Protein AF-A0A0A8WKG3-F1 (afdb_monomer_lite)

Sequence (111 aa):
MLLAVLIFVATIALVIWQPKRLGIGWSAMGGAVVALLAGVVTLSDVPVVWGIVWNATAAFVAIIVISLLLDEAGFFEWAALHVARWGGGAWSPAVRPDRAARRRCIRAVRQ

Radius of gyration: 25.2 Å; chains: 1; bounding box: 60×38×48 Å

Secondary structure (DSSP, 8-state):
-HHHHHHHHHHHHHHHS-TT---HHHHHHHHHHHHHHTTSS-TTHHHHHHHHHHHHHHHHHHHHHHHHHHHHTTHHHHHHHHHHHHTT----------HHHHHHHHHHTT-

Structure (mmCIF, N/CA/C/O backbone):
data_AF-A0A0A8WKG3-F1
#
_entry.id   AF-A0A0A8WKG3-F1
#
loop_
_atom_site.group_PDB
_atom_site.id
_atom_site.type_symbol
_atom_site.label_atom_id
_atom_site.label_alt_id
_atom_site.label_comp_id
_atom_site.label_asym_id
_atom_site.label_entity_id
_atom_site.label_seq_id
_atom_site.pdbx_PDB_ins_code
_atom_site.Cartn_x
_atom_site.Cartn_y
_atom_site.Cartn_z
_atom_site.occupancy
_atom_site.B_iso_or_equiv
_atom_site.auth_seq_id
_atom_site.auth_comp_id
_atom_site.auth_asym_id
_atom_site.auth_atom_id
_atom_site.pdbx_PDB_model_num
ATOM 1 N N . MET A 1 1 ? -11.455 9.029 19.626 1.00 70.25 1 MET A N 1
ATOM 2 C CA . MET A 1 1 ? -10.363 9.585 18.793 1.00 70.25 1 MET A CA 1
ATOM 3 C C . MET A 1 1 ? -8.984 9.183 19.298 1.00 70.25 1 MET A C 1
ATOM 5 O O . MET A 1 1 ? -8.304 8.487 18.560 1.00 70.25 1 MET A O 1
ATOM 9 N N . LEU A 1 2 ? -8.592 9.495 20.545 1.00 79.38 2 LEU A N 1
ATOM 10 C CA . LEU A 1 2 ? -7.284 9.062 21.075 1.00 79.38 2 LEU A CA 1
ATOM 11 C C . LEU A 1 2 ? -7.055 7.543 20.995 1.00 79.38 2 LEU A C 1
ATOM 13 O O . LEU A 1 2 ? -5.988 7.126 20.568 1.00 79.38 2 LEU A O 1
ATOM 17 N N . LEU A 1 3 ? -8.059 6.725 21.337 1.00 75.94 3 LEU A N 1
ATOM 18 C CA . LEU A 1 3 ? -7.947 5.259 21.300 1.00 75.94 3 LEU A CA 1
ATOM 19 C C . LEU A 1 3 ? -7.649 4.717 19.887 1.00 75.94 3 LEU A C 1
ATOM 21 O O . LEU A 1 3 ? -6.809 3.839 19.722 1.00 75.94 3 LEU A O 1
ATOM 25 N N . ALA A 1 4 ? -8.303 5.283 18.867 1.00 74.31 4 ALA A N 1
ATOM 26 C CA . ALA A 1 4 ? -8.120 4.895 17.470 1.00 74.31 4 ALA A CA 1
ATOM 27 C C . ALA A 1 4 ? -6.718 5.256 16.963 1.00 74.31 4 ALA A C 1
ATOM 29 O O . ALA A 1 4 ? -6.062 4.434 16.330 1.00 74.31 4 ALA A O 1
ATOM 30 N N . VAL A 1 5 ? -6.227 6.452 17.309 1.00 82.31 5 VAL A N 1
ATOM 31 C CA . VAL A 1 5 ? -4.857 6.879 16.984 1.00 82.31 5 VAL A CA 1
ATOM 32 C C . VAL A 1 5 ? -3.829 5.988 17.685 1.00 82.31 5 VAL A C 1
ATOM 34 O O . VAL A 1 5 ? -2.856 5.579 17.060 1.00 82.31 5 VAL A O 1
ATOM 37 N N . LEU A 1 6 ? -4.059 5.628 18.952 1.00 81.31 6 LEU A N 1
ATOM 38 C CA . LEU A 1 6 ? -3.170 4.745 19.715 1.00 81.31 6 LEU A CA 1
ATOM 39 C C . LEU A 1 6 ? -3.051 3.360 19.071 1.00 81.31 6 LEU A C 1
ATOM 41 O O . LEU A 1 6 ? -1.944 2.858 18.889 1.00 81.31 6 LEU A O 1
ATOM 45 N N . ILE A 1 7 ? -4.181 2.770 18.676 1.00 77.12 7 ILE A N 1
ATOM 46 C CA . ILE A 1 7 ? -4.211 1.467 18.004 1.00 77.12 7 ILE A CA 1
ATOM 47 C C . ILE A 1 7 ? -3.575 1.560 16.617 1.00 77.12 7 ILE A C 1
ATOM 49 O O . ILE A 1 7 ? -2.782 0.695 16.252 1.00 77.12 7 ILE A O 1
ATOM 53 N N . PHE A 1 8 ? -3.837 2.627 15.866 1.00 80.44 8 PHE A N 1
ATOM 54 C CA . PHE A 1 8 ? -3.226 2.848 14.557 1.00 80.44 8 PHE A CA 1
ATOM 55 C C . PHE A 1 8 ? -1.695 2.946 14.643 1.00 80.44 8 PHE A C 1
ATOM 57 O O . PHE A 1 8 ? -0.985 2.234 13.931 1.00 80.44 8 PHE A O 1
ATOM 64 N N . VAL A 1 9 ? -1.179 3.761 15.568 1.00 85.50 9 VAL A N 1
ATOM 65 C CA . VAL A 1 9 ? 0.266 3.918 15.794 1.00 85.50 9 VAL A CA 1
ATOM 66 C C . VAL A 1 9 ? 0.888 2.613 16.284 1.00 85.50 9 VAL A C 1
ATOM 68 O O . VAL A 1 9 ? 1.936 2.222 15.775 1.00 85.50 9 VAL A O 1
ATOM 71 N N . ALA A 1 10 ? 0.237 1.901 17.207 1.00 79.88 10 ALA A N 1
ATOM 72 C CA . ALA A 1 10 ? 0.698 0.589 17.657 1.00 79.88 10 ALA A CA 1
ATOM 73 C C . ALA A 1 10 ? 0.757 -0.422 16.499 1.00 79.88 10 ALA A C 1
ATOM 75 O O . ALA A 1 10 ? 1.715 -1.185 16.400 1.00 79.88 10 ALA A O 1
ATOM 76 N N . THR A 1 11 ? -0.218 -0.388 15.586 1.00 80.25 11 THR A N 1
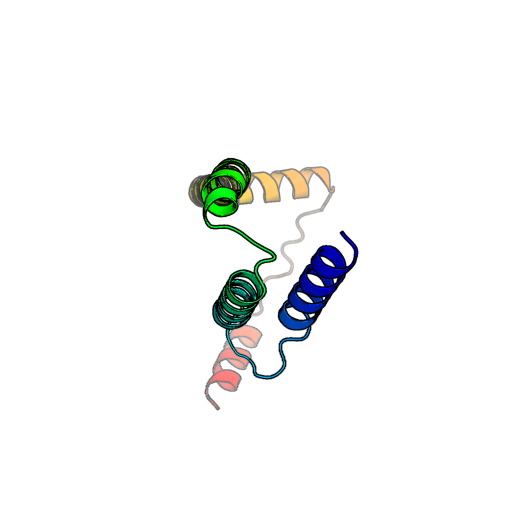ATOM 77 C CA . THR A 1 11 ? -0.254 -1.276 14.415 1.00 80.25 11 THR A CA 1
ATOM 78 C C . THR A 1 11 ? 0.880 -0.952 13.442 1.00 80.25 11 THR A C 1
ATOM 80 O O . THR A 1 11 ? 1.596 -1.859 13.025 1.00 80.25 11 THR A O 1
ATOM 83 N N . ILE A 1 12 ? 1.116 0.329 13.131 1.00 84.81 12 ILE A N 1
ATOM 84 C CA . ILE A 1 12 ? 2.248 0.745 12.284 1.00 84.81 12 ILE A CA 1
ATOM 85 C C . ILE A 1 12 ? 3.585 0.389 12.943 1.00 84.81 12 ILE A C 1
ATOM 87 O O . ILE A 1 12 ? 4.462 -0.163 12.279 1.00 84.81 12 ILE A O 1
ATOM 91 N N . ALA A 1 13 ? 3.736 0.639 14.245 1.00 83.12 13 ALA A N 1
ATOM 92 C CA . ALA A 1 13 ? 4.946 0.288 14.980 1.00 83.12 13 ALA A CA 1
ATOM 93 C C . ALA A 1 13 ? 5.220 -1.221 14.923 1.00 83.12 13 ALA A C 1
ATOM 95 O O . ALA A 1 13 ? 6.356 -1.622 14.686 1.00 83.12 13 ALA A O 1
ATOM 96 N N . LEU A 1 14 ? 4.185 -2.055 15.056 1.00 73.88 14 LEU A N 1
ATOM 97 C CA . LEU A 1 14 ? 4.298 -3.512 14.974 1.00 73.88 14 LEU A CA 1
ATOM 98 C C . LEU A 1 14 ? 4.609 -4.008 13.550 1.00 73.88 14 LEU A C 1
ATOM 100 O O . LEU A 1 14 ? 5.320 -4.998 13.378 1.00 73.88 14 LEU A O 1
ATOM 104 N N . VAL A 1 15 ? 4.094 -3.320 12.526 1.00 78.56 15 VAL A N 1
ATOM 105 C CA . VAL A 1 15 ? 4.379 -3.622 11.114 1.00 78.56 15 VAL A CA 1
ATOM 106 C C . VAL A 1 15 ? 5.817 -3.258 10.739 1.00 78.56 15 VAL A C 1
ATOM 108 O O . VAL A 1 15 ? 6.443 -4.008 9.990 1.00 78.56 15 VAL A O 1
ATOM 111 N N . ILE A 1 16 ? 6.349 -2.149 11.262 1.00 81.00 16 ILE A N 1
ATOM 112 C CA . ILE A 1 16 ? 7.735 -1.715 11.025 1.00 81.00 16 ILE A CA 1
ATOM 113 C C . ILE A 1 16 ? 8.713 -2.564 11.846 1.00 81.00 16 ILE A C 1
ATOM 115 O O . ILE A 1 16 ? 9.713 -3.054 11.322 1.00 81.00 16 ILE A O 1
ATOM 119 N N . TRP A 1 17 ? 8.419 -2.784 13.127 1.00 77.44 17 TRP A N 1
ATOM 120 C CA . TRP A 1 17 ? 9.238 -3.570 14.046 1.00 77.44 17 TRP A CA 1
ATOM 121 C C . TRP A 1 17 ? 8.942 -5.062 13.891 1.00 77.44 17 TRP A C 1
ATOM 123 O O . TRP A 1 17 ? 8.537 -5.714 14.844 1.00 77.44 17 TRP A O 1
ATOM 133 N N . GLN A 1 18 ? 9.124 -5.616 12.692 1.00 68.00 18 GLN A N 1
ATOM 134 C CA . GLN A 1 18 ? 8.892 -7.035 12.400 1.00 68.00 18 GLN A CA 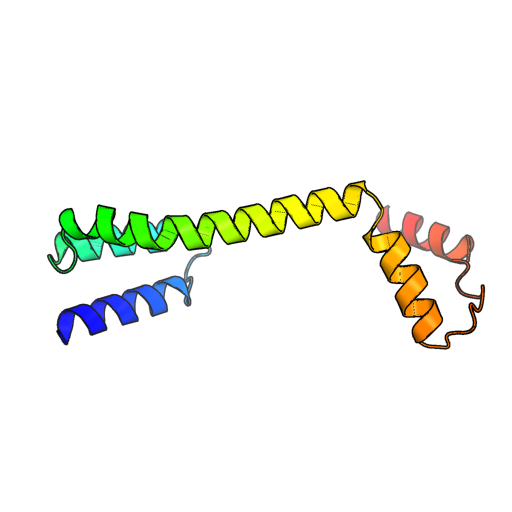1
ATOM 135 C C . GLN A 1 18 ? 9.705 -7.942 13.347 1.00 68.00 18 GLN A C 1
ATOM 137 O O . GLN A 1 18 ? 10.882 -8.196 13.084 1.00 68.00 18 GLN A O 1
ATOM 142 N N . PRO A 1 19 ? 9.126 -8.499 14.431 1.00 68.81 19 PRO A N 1
ATOM 143 C CA . PRO A 1 19 ? 9.933 -9.054 15.513 1.00 68.81 19 PRO A CA 1
ATOM 144 C C . PRO A 1 19 ? 10.333 -10.517 15.270 1.00 68.81 19 PRO A C 1
ATOM 146 O O . PRO A 1 19 ? 11.117 -11.072 16.034 1.00 68.81 19 PRO A O 1
ATOM 149 N N . LYS A 1 20 ? 9.788 -11.179 14.234 1.00 63.75 20 LYS A N 1
ATOM 150 C CA . LYS A 1 20 ? 9.946 -12.634 14.022 1.00 63.75 20 LYS A CA 1
ATOM 151 C C . LYS A 1 20 ? 10.073 -13.096 12.560 1.00 63.75 20 LYS A C 1
ATOM 153 O O . LYS A 1 20 ? 9.739 -14.240 12.272 1.00 63.75 20 LYS A O 1
ATOM 158 N N . ARG A 1 21 ? 10.501 -12.244 11.614 1.00 64.31 21 ARG A N 1
ATOM 159 C CA . ARG A 1 21 ? 10.477 -12.549 10.154 1.00 64.31 21 ARG A CA 1
ATOM 160 C C . ARG A 1 21 ? 9.115 -13.059 9.629 1.00 64.31 21 ARG A C 1
ATOM 162 O O . ARG A 1 21 ? 9.038 -13.594 8.527 1.00 64.31 21 ARG A O 1
ATOM 169 N N . LEU A 1 22 ? 8.032 -12.894 10.393 1.00 64.88 22 LEU A N 1
ATOM 170 C CA . LEU A 1 22 ? 6.682 -13.158 9.913 1.00 64.88 22 LEU A CA 1
ATOM 171 C C . LEU A 1 22 ? 6.412 -12.172 8.780 1.00 64.88 22 LEU A C 1
ATOM 173 O O . LEU A 1 22 ? 6.632 -10.973 8.946 1.00 64.88 22 LEU A O 1
ATOM 177 N N . GLY A 1 23 ? 5.993 -12.689 7.625 1.00 74.38 23 GLY A N 1
ATOM 178 C CA . GLY A 1 23 ? 5.736 -11.864 6.449 1.00 74.38 23 GLY A CA 1
ATOM 179 C C . GLY A 1 23 ? 4.790 -10.706 6.771 1.00 74.38 23 GLY A C 1
ATOM 180 O O . GLY A 1 23 ? 3.904 -10.842 7.615 1.00 74.38 23 GLY A O 1
ATOM 181 N N . ILE A 1 24 ? 4.966 -9.588 6.061 1.00 80.38 24 ILE A N 1
ATOM 182 C CA . ILE A 1 24 ? 4.224 -8.323 6.234 1.00 80.38 24 ILE A CA 1
ATOM 183 C C . ILE A 1 24 ? 2.702 -8.548 6.338 1.00 80.38 24 ILE A C 1
ATOM 185 O O . ILE A 1 24 ? 2.016 -7.863 7.091 1.00 80.38 24 ILE A O 1
ATOM 189 N N . GLY A 1 25 ? 2.171 -9.548 5.623 1.00 82.19 25 GLY A N 1
ATOM 190 C CA . GLY A 1 25 ? 0.750 -9.896 5.655 1.00 82.19 25 GLY A CA 1
ATOM 191 C C . GLY A 1 25 ? 0.253 -10.454 6.994 1.00 82.19 25 GLY A C 1
ATOM 192 O O . GLY A 1 25 ? -0.854 -10.125 7.406 1.00 82.19 25 GLY A O 1
ATOM 193 N N . TRP A 1 26 ? 1.054 -11.247 7.714 1.00 84.06 26 TRP A N 1
ATOM 194 C CA . TRP A 1 26 ? 0.627 -11.865 8.979 1.00 84.06 26 TRP A CA 1
ATOM 195 C C . TRP A 1 26 ? 0.494 -10.844 10.108 1.00 84.06 26 TRP A C 1
ATOM 197 O O . TRP A 1 26 ? -0.456 -10.912 10.889 1.00 84.06 26 TRP A O 1
ATOM 207 N N . SER A 1 27 ? 1.411 -9.876 10.180 1.00 80.50 27 SER A N 1
ATOM 208 C CA . SER A 1 27 ? 1.315 -8.780 11.149 1.00 80.50 27 SER A CA 1
ATOM 209 C C . SER A 1 27 ? 0.149 -7.843 10.823 1.00 80.50 27 SER A C 1
ATOM 211 O O . SER A 1 27 ? -0.584 -7.460 11.734 1.00 80.50 27 SER A O 1
ATOM 213 N N . ALA A 1 28 ? -0.087 -7.544 9.541 1.00 83.38 28 ALA A N 1
ATOM 214 C CA . ALA A 1 28 ? -1.228 -6.737 9.104 1.00 83.38 28 ALA A CA 1
ATOM 215 C C . ALA A 1 28 ? -2.578 -7.415 9.405 1.00 83.38 28 ALA A C 1
ATOM 217 O O . ALA A 1 28 ? -3.475 -6.784 9.965 1.00 83.38 28 ALA A O 1
ATOM 218 N N . MET A 1 29 ? -2.710 -8.711 9.101 1.00 85.19 29 MET A N 1
ATOM 219 C CA . MET A 1 29 ? -3.912 -9.493 9.412 1.00 85.19 29 MET A CA 1
ATOM 220 C C . MET A 1 29 ? -4.168 -9.572 10.920 1.00 85.19 29 MET A C 1
ATOM 222 O O . MET A 1 29 ? -5.301 -9.383 11.356 1.00 85.19 29 MET A O 1
ATOM 226 N N . GLY A 1 30 ? -3.125 -9.799 11.726 1.00 84.06 30 GLY A N 1
ATOM 227 C CA . GLY A 1 30 ? -3.241 -9.791 13.186 1.00 84.06 30 GLY A CA 1
ATOM 228 C C . GLY A 1 30 ? -3.721 -8.441 13.727 1.00 84.06 30 GLY A C 1
ATOM 229 O O . GLY A 1 30 ? -4.638 -8.399 14.544 1.00 84.06 30 GLY A O 1
ATOM 230 N N . GLY A 1 31 ? -3.164 -7.336 13.220 1.00 82.25 31 GLY A N 1
ATOM 231 C CA . GLY A 1 31 ? -3.602 -5.982 13.570 1.00 82.25 31 GLY A CA 1
ATOM 232 C C . GLY A 1 31 ? -5.062 -5.704 13.197 1.00 82.25 31 GLY A C 1
ATOM 233 O O . GLY A 1 31 ? -5.807 -5.164 14.012 1.00 82.25 31 GLY A O 1
ATOM 234 N N . ALA A 1 32 ? -5.500 -6.137 12.011 1.00 82.75 32 ALA A N 1
ATOM 235 C CA . ALA A 1 32 ? -6.886 -5.991 11.563 1.00 82.75 32 ALA A CA 1
ATOM 236 C C . ALA A 1 32 ? -7.874 -6.760 12.458 1.00 82.75 32 ALA A C 1
ATOM 238 O O . ALA A 1 32 ? -8.904 -6.212 12.849 1.00 82.75 32 ALA A O 1
ATOM 239 N N . VAL A 1 33 ? -7.544 -8.000 12.839 1.00 86.50 33 VAL A N 1
ATOM 240 C CA . VAL A 1 33 ? -8.375 -8.804 13.753 1.00 86.50 33 VAL A CA 1
ATOM 241 C C . VAL A 1 33 ? -8.485 -8.134 15.123 1.00 86.50 33 VAL A C 1
ATOM 243 O O . VAL A 1 33 ? -9.586 -8.011 15.657 1.00 86.50 33 VAL A O 1
ATOM 246 N N . VAL A 1 34 ? -7.371 -7.649 15.679 1.00 82.88 34 VAL A N 1
ATOM 247 C CA . VAL A 1 34 ? -7.378 -6.937 16.967 1.00 82.88 34 VAL A CA 1
ATOM 248 C C . VAL A 1 34 ? -8.189 -5.640 16.881 1.00 82.88 34 VAL A C 1
ATOM 250 O O . VAL A 1 34 ? -8.948 -5.345 17.800 1.00 82.88 34 VAL A O 1
ATOM 253 N N . ALA A 1 35 ? -8.092 -4.890 15.780 1.00 80.62 35 ALA A N 1
ATOM 254 C CA . ALA A 1 35 ? -8.849 -3.653 15.579 1.00 80.62 35 ALA A CA 1
ATOM 255 C C . ALA A 1 35 ? -10.367 -3.888 15.456 1.00 80.62 35 ALA A C 1
ATOM 257 O O . ALA A 1 35 ? -11.148 -3.090 15.983 1.00 80.62 35 ALA A O 1
ATOM 258 N N . LEU A 1 36 ? -10.776 -4.988 14.811 1.00 81.56 36 LEU A N 1
ATOM 259 C CA . LEU A 1 36 ? -12.178 -5.417 14.740 1.00 81.56 36 LEU A CA 1
ATOM 260 C C . LEU A 1 36 ? -12.701 -5.846 16.118 1.00 81.56 36 LEU A C 1
ATOM 262 O O . LEU A 1 36 ? -13.777 -5.414 16.524 1.00 81.56 36 LEU A O 1
ATOM 266 N N . LEU A 1 37 ? -11.932 -6.647 16.867 1.00 83.56 37 LEU A N 1
ATOM 267 C CA . LEU A 1 37 ? -12.314 -7.089 18.217 1.00 83.56 37 LEU A CA 1
ATOM 268 C C . LEU A 1 37 ? -12.367 -5.932 19.223 1.00 83.56 37 LEU A C 1
ATOM 270 O O . LEU A 1 37 ? -13.222 -5.920 20.104 1.00 83.56 37 LEU A O 1
ATOM 274 N N . ALA A 1 38 ? -11.485 -4.942 19.078 1.00 80.81 38 ALA A N 1
ATOM 275 C CA . ALA A 1 38 ? -11.493 -3.724 19.883 1.00 80.81 38 ALA A CA 1
ATOM 276 C C . ALA A 1 38 ? -12.613 -2.737 19.489 1.00 80.81 38 ALA A C 1
ATOM 278 O O . ALA A 1 38 ? -12.752 -1.699 20.135 1.00 80.81 38 ALA A O 1
ATOM 279 N N . GLY A 1 39 ? -13.390 -3.023 18.434 1.00 77.81 39 GLY A N 1
ATOM 280 C CA . GLY A 1 39 ? -14.494 -2.178 17.965 1.00 77.81 39 GLY A CA 1
ATOM 281 C C . GLY A 1 39 ? -14.058 -0.833 17.374 1.00 77.81 39 GLY A C 1
ATOM 282 O O . GLY A 1 39 ? -14.872 0.081 17.270 1.00 77.81 39 GLY A O 1
ATOM 283 N N . VAL A 1 40 ? -12.778 -0.686 17.014 1.00 78.25 40 VAL A N 1
ATOM 284 C CA . VAL A 1 40 ? -12.219 0.563 16.464 1.00 78.25 40 VAL A CA 1
ATOM 285 C C . VAL A 1 40 ? -12.439 0.676 14.962 1.00 78.25 40 VAL A C 1
ATOM 287 O O . VAL A 1 40 ? -12.546 1.784 14.445 1.00 78.25 40 VAL A O 1
ATOM 290 N N . VAL A 1 41 ? -12.514 -0.464 14.279 1.00 78.81 41 VAL A N 1
ATOM 291 C CA . VAL A 1 41 ? -12.829 -0.559 12.854 1.00 78.81 41 VAL A CA 1
ATOM 292 C C . VAL A 1 41 ? -14.109 -1.365 12.703 1.00 78.81 41 VAL A C 1
ATOM 294 O O . VAL A 1 41 ? -14.287 -2.397 13.350 1.00 78.81 41 VAL A O 1
ATOM 297 N N . THR A 1 42 ? -15.001 -0.891 11.845 1.00 83.56 42 THR A N 1
ATOM 298 C CA . THR A 1 42 ? -16.270 -1.538 11.514 1.00 83.56 42 THR A CA 1
ATOM 299 C C . THR A 1 42 ? -16.205 -2.175 10.129 1.00 83.56 42 THR A C 1
ATOM 301 O O . THR A 1 42 ? -15.409 -1.788 9.275 1.00 83.56 42 THR A O 1
ATOM 304 N N . LEU A 1 43 ? -17.082 -3.147 9.862 1.00 85.38 43 LEU A N 1
ATOM 305 C CA . LEU A 1 43 ? -17.197 -3.761 8.532 1.00 85.38 43 LEU A CA 1
ATOM 306 C C . LEU A 1 43 ? -17.554 -2.737 7.439 1.00 85.38 43 LEU A C 1
ATOM 308 O O . LEU A 1 43 ? -17.187 -2.927 6.284 1.00 85.38 43 LEU A O 1
ATOM 312 N N . SER A 1 44 ? -18.212 -1.632 7.802 1.00 86.88 44 SER A N 1
ATOM 313 C CA . SER A 1 44 ? -18.513 -0.506 6.910 1.00 86.88 44 SER A CA 1
ATOM 314 C C . SER A 1 44 ? -17.287 0.301 6.475 1.00 86.88 44 SER A C 1
ATOM 316 O O . SER A 1 44 ? -17.353 0.969 5.447 1.00 86.88 44 SER A O 1
ATOM 318 N N . ASP A 1 45 ? -16.165 0.219 7.194 1.00 85.62 45 ASP A N 1
ATOM 319 C CA . ASP A 1 45 ? -14.935 0.928 6.820 1.00 85.62 45 ASP A CA 1
ATOM 320 C C . ASP A 1 45 ? -14.178 0.200 5.694 1.00 85.62 45 ASP A C 1
ATOM 322 O O . ASP A 1 45 ? -13.437 0.818 4.927 1.00 85.62 45 ASP A O 1
ATOM 326 N N . VAL A 1 46 ? -14.395 -1.114 5.540 1.00 87.25 46 VAL A N 1
ATOM 327 C CA . VAL A 1 46 ? -13.686 -1.949 4.555 1.00 87.25 46 VAL A CA 1
ATOM 328 C C . VAL A 1 46 ? -13.965 -1.508 3.108 1.00 87.25 46 VAL A C 1
ATOM 330 O O . VAL A 1 46 ? -12.996 -1.296 2.375 1.00 87.25 46 VAL A O 1
ATOM 333 N N . PRO A 1 47 ? -15.225 -1.295 2.667 1.00 90.94 47 PRO A N 1
ATOM 334 C CA . PRO A 1 47 ? -15.506 -0.818 1.312 1.00 90.94 47 PRO A CA 1
ATOM 335 C C . PRO A 1 47 ? -14.957 0.587 1.042 1.00 90.94 47 PRO A C 1
ATOM 337 O O . PRO A 1 47 ? -14.519 0.868 -0.073 1.00 90.94 47 PRO A O 1
ATOM 340 N N . VAL A 1 48 ? -14.950 1.462 2.056 1.00 91.00 48 VAL A N 1
ATOM 341 C CA . VAL A 1 48 ? -14.423 2.831 1.940 1.00 91.00 48 VAL A CA 1
ATOM 342 C C . VAL A 1 48 ? -12.923 2.794 1.663 1.00 91.00 48 VAL A C 1
ATOM 344 O O . VAL A 1 48 ? -12.451 3.398 0.699 1.00 91.00 48 VAL A O 1
ATOM 347 N N . VAL A 1 49 ? -12.171 2.033 2.464 1.00 89.88 49 VAL A N 1
ATOM 348 C CA . VAL A 1 49 ? -10.723 1.873 2.277 1.00 89.88 49 VAL A CA 1
ATOM 349 C C . VAL A 1 49 ? -10.421 1.171 0.953 1.00 89.88 49 VAL A C 1
ATOM 351 O O . VAL A 1 49 ? -9.531 1.611 0.227 1.00 89.88 49 VAL A O 1
ATOM 354 N N . TRP A 1 50 ? -11.182 0.134 0.594 1.00 92.56 50 TRP A N 1
ATOM 355 C CA . TRP A 1 50 ? -11.033 -0.563 -0.687 1.00 92.56 50 TRP A CA 1
ATOM 356 C C . TRP A 1 50 ? -11.167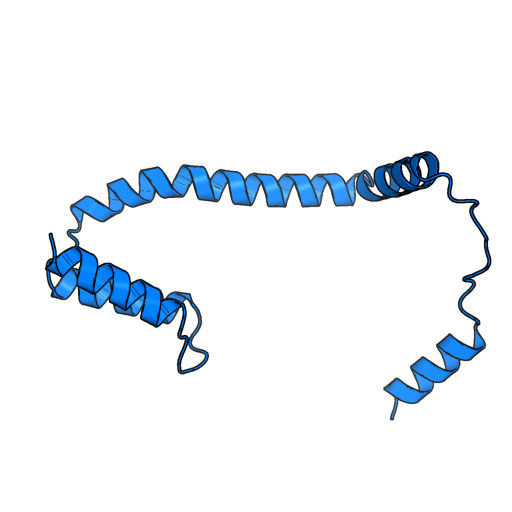 0.390 -1.883 1.00 92.56 50 TRP A C 1
ATOM 358 O O . TRP A 1 50 ? -10.330 0.362 -2.786 1.00 92.56 50 TRP A O 1
ATOM 368 N N . GLY A 1 51 ? -12.155 1.291 -1.857 1.00 93.50 51 GLY A N 1
ATOM 369 C CA . GLY A 1 51 ? -12.341 2.299 -2.903 1.00 93.50 51 GLY A CA 1
ATOM 370 C C . GLY A 1 51 ? -11.152 3.255 -3.056 1.00 93.50 51 GLY A C 1
ATOM 371 O O . GLY A 1 51 ? -10.802 3.630 -4.174 1.00 93.50 51 GLY A O 1
ATOM 372 N N . ILE A 1 52 ? -10.487 3.615 -1.953 1.00 92.25 52 ILE A N 1
ATOM 373 C CA . ILE A 1 52 ? -9.315 4.506 -1.973 1.00 92.25 52 ILE A CA 1
ATOM 374 C C . ILE A 1 52 ? -8.066 3.753 -2.454 1.00 92.25 52 ILE A C 1
ATOM 376 O O . ILE A 1 52 ? -7.307 4.254 -3.287 1.00 92.25 52 ILE A O 1
ATOM 380 N N . VAL A 1 53 ? -7.856 2.536 -1.948 1.00 94.44 53 VAL A N 1
ATOM 381 C CA . VAL A 1 53 ? -6.659 1.728 -2.226 1.00 94.44 53 VAL A CA 1
ATOM 382 C C . VAL A 1 53 ? -6.642 1.213 -3.668 1.00 94.44 53 VAL A C 1
ATOM 384 O O . VAL A 1 53 ? -5.562 1.075 -4.250 1.00 94.44 53 VAL A O 1
ATOM 387 N N . TRP A 1 54 ? -7.807 0.981 -4.281 1.00 96.19 54 TRP A N 1
ATOM 388 C CA . TRP A 1 54 ? -7.904 0.497 -5.662 1.00 96.19 54 TRP A CA 1
ATOM 389 C C . TRP A 1 54 ? -7.184 1.408 -6.667 1.00 96.19 54 TRP A C 1
ATOM 391 O O . TRP A 1 54 ? -6.394 0.935 -7.479 1.00 96.19 54 TRP A O 1
ATOM 401 N N . ASN A 1 55 ? -7.365 2.726 -6.565 1.00 95.00 55 ASN A N 1
ATOM 402 C CA . ASN A 1 55 ? -6.712 3.676 -7.473 1.00 95.00 55 ASN A CA 1
ATOM 403 C C . ASN A 1 55 ? -5.182 3.665 -7.318 1.00 95.00 55 ASN A C 1
ATOM 405 O O . ASN A 1 55 ? -4.450 3.654 -8.308 1.00 95.00 55 ASN A O 1
ATOM 409 N N . ALA A 1 56 ? -4.690 3.627 -6.075 1.00 95.56 56 ALA A N 1
ATOM 410 C CA . ALA A 1 56 ? -3.257 3.611 -5.788 1.00 95.56 56 ALA A CA 1
ATOM 411 C C . ALA A 1 56 ? -2.590 2.305 -6.252 1.00 95.56 56 ALA A C 1
ATOM 413 O O . ALA A 1 56 ? -1.519 2.323 -6.861 1.00 95.56 56 ALA A O 1
ATOM 414 N N . THR A 1 57 ? -3.239 1.166 -6.000 1.00 96.19 57 THR A N 1
ATOM 415 C CA . THR A 1 57 ? -2.736 -0.148 -6.425 1.00 96.19 57 THR A CA 1
ATOM 416 C C . THR A 1 57 ? -2.761 -0.300 -7.943 1.00 96.19 57 THR A C 1
ATOM 418 O O . THR A 1 57 ? -1.779 -0.778 -8.509 1.00 96.19 57 THR A O 1
ATOM 421 N N . ALA A 1 58 ? -3.804 0.188 -8.622 1.00 96.88 58 ALA A N 1
ATOM 422 C CA . ALA A 1 58 ? -3.864 0.208 -10.081 1.00 96.88 58 ALA A CA 1
ATOM 423 C C . ALA A 1 58 ? -2.723 1.034 -10.696 1.00 96.88 58 ALA A C 1
ATOM 425 O O . ALA A 1 58 ? -2.088 0.579 -11.645 1.00 96.88 58 ALA A O 1
ATOM 426 N N . ALA A 1 59 ? -2.404 2.204 -10.131 1.00 96.88 59 ALA A N 1
ATOM 427 C CA . ALA A 1 59 ? -1.274 3.014 -10.587 1.00 96.88 59 ALA A CA 1
ATOM 428 C C . ALA A 1 59 ? 0.071 2.290 -10.405 1.00 96.88 59 ALA A C 1
ATOM 430 O O . ALA A 1 59 ? 0.904 2.292 -11.310 1.00 96.88 59 ALA A O 1
ATOM 431 N N . PHE A 1 60 ? 0.272 1.621 -9.266 1.00 97.12 60 PHE A N 1
ATOM 432 C CA . PHE A 1 60 ? 1.479 0.831 -9.016 1.00 97.12 60 PHE A CA 1
ATOM 433 C C . PHE A 1 60 ? 1.634 -0.317 -10.025 1.00 97.12 60 PHE A C 1
ATOM 435 O O . PHE A 1 60 ? 2.701 -0.482 -10.616 1.00 97.12 60 PHE A O 1
ATOM 442 N N . VAL A 1 61 ? 0.555 -1.061 -10.287 1.00 97.38 61 VAL A N 1
ATOM 443 C CA . VAL A 1 61 ? 0.537 -2.122 -11.307 1.00 97.38 61 VAL A CA 1
ATOM 444 C C . VAL A 1 61 ? 0.791 -1.548 -12.700 1.00 97.38 61 VAL A C 1
ATOM 446 O O . VAL A 1 61 ? 1.603 -2.098 -13.436 1.00 97.38 61 VAL A O 1
ATOM 449 N N . ALA A 1 62 ? 0.159 -0.428 -13.057 1.00 97.69 62 ALA A N 1
ATOM 450 C CA . ALA A 1 62 ? 0.367 0.222 -14.348 1.00 97.69 62 ALA A CA 1
ATOM 451 C C . ALA A 1 62 ? 1.832 0.641 -14.550 1.00 97.69 62 ALA A C 1
ATOM 453 O O . ALA A 1 62 ? 2.379 0.432 -15.629 1.00 97.69 62 ALA A O 1
ATOM 454 N N . ILE A 1 63 ? 2.489 1.168 -13.511 1.00 96.88 63 ILE A N 1
ATOM 455 C CA . ILE A 1 63 ? 3.917 1.514 -13.556 1.00 96.88 63 ILE A CA 1
ATOM 456 C C . ILE A 1 63 ? 4.787 0.262 -13.717 1.00 96.88 63 ILE A C 1
ATOM 458 O O . ILE A 1 63 ? 5.750 0.285 -14.481 1.00 96.88 63 ILE A O 1
ATOM 462 N N . ILE A 1 64 ? 4.464 -0.847 -13.049 1.00 96.56 64 ILE A N 1
ATOM 463 C CA . ILE A 1 64 ? 5.177 -2.114 -13.270 1.00 96.56 64 ILE A CA 1
ATOM 464 C C . ILE A 1 64 ? 5.010 -2.567 -14.724 1.00 96.56 64 ILE A C 1
ATOM 466 O O . ILE A 1 64 ? 6.001 -2.847 -15.393 1.00 96.56 64 ILE A O 1
ATOM 470 N N . VAL A 1 65 ? 3.777 -2.585 -15.232 1.00 97.19 65 VAL A N 1
ATOM 471 C CA . VAL A 1 65 ? 3.471 -3.020 -16.601 1.00 97.19 65 VAL A CA 1
ATOM 472 C C . VAL A 1 65 ? 4.173 -2.142 -17.633 1.00 97.19 65 VAL A C 1
ATOM 474 O O . VAL A 1 65 ? 4.806 -2.676 -18.538 1.00 97.19 65 VAL A O 1
ATOM 477 N N . ILE A 1 66 ? 4.119 -0.813 -17.495 1.00 95.44 66 ILE A N 1
ATOM 478 C CA . ILE A 1 66 ? 4.792 0.084 -18.442 1.00 95.44 66 ILE A CA 1
ATOM 479 C C . ILE A 1 66 ? 6.313 -0.074 -18.367 1.00 95.44 66 ILE A C 1
ATOM 481 O O . ILE A 1 66 ? 6.976 0.002 -19.394 1.00 95.44 66 ILE A O 1
ATOM 485 N N . SER A 1 67 ? 6.867 -0.354 -17.182 1.00 93.25 67 SER A N 1
ATOM 486 C CA . SER A 1 67 ? 8.303 -0.600 -17.026 1.00 93.25 67 SER A CA 1
ATOM 487 C C . SER A 1 67 ? 8.719 -1.883 -17.742 1.00 93.25 67 SER A C 1
ATOM 489 O O . SER A 1 67 ? 9.696 -1.863 -18.480 1.00 93.25 67 SER A O 1
ATOM 491 N N . LEU A 1 68 ? 7.955 -2.971 -17.588 1.00 94.75 68 LEU A N 1
ATOM 492 C CA . LEU A 1 68 ? 8.201 -4.229 -18.304 1.00 94.75 68 LEU A CA 1
ATOM 493 C C . LEU A 1 68 ? 8.067 -4.055 -19.823 1.00 94.75 68 LEU A C 1
ATOM 495 O O . LEU A 1 68 ? 8.904 -4.542 -20.575 1.00 94.75 68 LEU A O 1
ATOM 499 N N . LEU A 1 69 ? 7.057 -3.306 -20.272 1.00 95.06 69 LEU A N 1
ATOM 500 C CA . LEU A 1 69 ? 6.843 -3.035 -21.693 1.00 95.06 69 LEU A CA 1
ATOM 501 C C . LEU A 1 69 ? 7.993 -2.221 -22.305 1.00 95.06 69 LEU A C 1
ATOM 503 O O . LEU A 1 69 ? 8.422 -2.501 -23.422 1.00 95.06 69 LEU A O 1
ATOM 507 N N . LEU A 1 70 ? 8.499 -1.216 -21.582 1.00 92.38 70 LEU A N 1
ATOM 508 C CA . LEU A 1 70 ? 9.642 -0.409 -22.018 1.00 92.38 70 LEU A CA 1
ATOM 509 C C . LEU A 1 70 ? 10.954 -1.205 -22.015 1.00 92.38 70 LEU A C 1
ATOM 511 O O . LEU A 1 70 ? 11.808 -0.948 -22.868 1.00 92.38 70 LEU A O 1
ATOM 515 N N . ASP A 1 71 ? 11.105 -2.162 -21.096 1.00 89.12 71 ASP A N 1
ATOM 516 C CA . ASP A 1 71 ? 12.259 -3.067 -21.055 1.00 89.12 71 ASP A CA 1
ATOM 517 C C . ASP A 1 71 ? 12.303 -3.962 -22.289 1.00 89.12 71 ASP A C 1
ATOM 519 O O . ASP A 1 71 ? 13.296 -3.986 -23.015 1.00 89.12 71 ASP A O 1
ATOM 523 N N . GLU A 1 72 ? 11.181 -4.602 -22.608 1.00 89.12 72 GLU A N 1
ATOM 524 C CA . GLU A 1 72 ? 11.093 -5.504 -23.754 1.00 89.12 72 GLU A CA 1
ATOM 525 C C . GLU A 1 72 ? 11.137 -4.763 -25.102 1.00 89.12 72 GLU A C 1
ATOM 527 O O . GLU A 1 72 ? 11.681 -5.273 -26.080 1.00 89.12 72 GLU A O 1
ATOM 532 N N . ALA A 1 73 ? 10.655 -3.516 -25.152 1.00 88.62 73 ALA A N 1
ATOM 533 C CA . ALA A 1 73 ? 10.793 -2.649 -26.324 1.00 88.62 73 ALA A CA 1
ATOM 534 C C . ALA A 1 73 ? 12.236 -2.151 -26.561 1.00 88.62 73 ALA A C 1
ATOM 536 O O . ALA A 1 73 ? 12.497 -1.503 -27.578 1.00 88.62 73 ALA A O 1
ATOM 537 N N . GLY A 1 74 ? 13.172 -2.398 -25.634 1.00 83.00 74 GLY A N 1
ATOM 538 C CA . GLY A 1 74 ? 14.548 -1.900 -25.719 1.00 83.00 74 GLY A CA 1
ATOM 539 C C . GLY A 1 74 ? 14.669 -0.388 -25.491 1.00 83.00 74 GLY A C 1
ATOM 540 O O . GLY A 1 74 ? 15.694 0.216 -25.826 1.00 83.00 74 GLY A O 1
ATOM 541 N N . PHE A 1 75 ? 13.644 0.248 -24.908 1.00 83.38 75 PHE A N 1
ATOM 542 C CA . PHE A 1 75 ? 13.655 1.686 -24.633 1.00 83.38 75 PHE A CA 1
ATOM 543 C C . PHE A 1 75 ? 14.737 2.050 -23.614 1.00 83.38 75 PHE A C 1
ATOM 545 O O . PHE A 1 75 ? 15.377 3.090 -23.759 1.00 83.38 75 PHE A O 1
ATOM 552 N N . PHE A 1 76 ?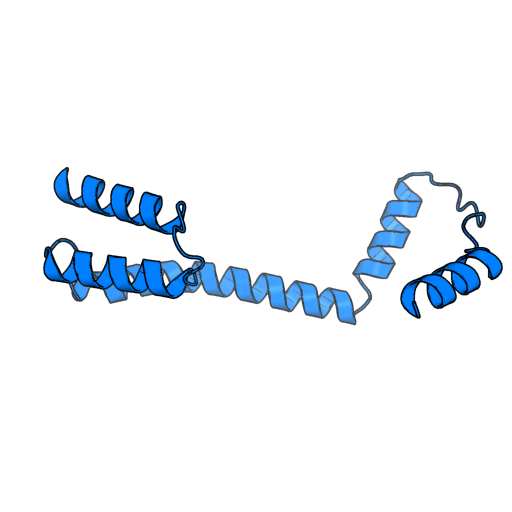 15.002 1.190 -22.623 1.00 79.38 76 PHE A N 1
ATOM 553 C CA . PHE A 1 76 ? 16.084 1.426 -21.663 1.00 79.38 76 PHE A CA 1
ATOM 554 C C . PHE A 1 76 ? 17.470 1.388 -22.313 1.00 79.38 76 PHE A C 1
ATOM 556 O O . PHE A 1 76 ? 18.327 2.186 -21.938 1.00 79.38 76 PHE A O 1
ATOM 563 N N . GLU A 1 77 ? 17.687 0.541 -23.322 1.00 80.94 77 GLU A N 1
ATOM 564 C CA . GLU A 1 77 ? 18.958 0.493 -24.054 1.00 80.94 77 GLU A CA 1
ATOM 565 C C . GLU A 1 77 ? 19.152 1.750 -24.914 1.00 80.94 77 GLU A C 1
ATOM 567 O O . GLU A 1 77 ? 20.209 2.390 -24.873 1.00 80.94 77 GLU A O 1
ATOM 572 N N . TRP A 1 78 ? 18.096 2.176 -25.615 1.00 88.50 78 TRP A N 1
ATOM 573 C CA . TRP A 1 78 ? 18.091 3.445 -26.342 1.00 88.50 78 TRP A CA 1
ATOM 574 C C . TRP A 1 78 ? 18.316 4.644 -25.405 1.00 88.50 78 TRP A C 1
ATOM 576 O O . TRP A 1 78 ? 19.155 5.503 -25.694 1.00 88.50 78 TRP A O 1
ATOM 586 N N . ALA A 1 79 ? 17.630 4.684 -24.260 1.00 84.94 79 ALA A N 1
ATOM 587 C CA . ALA A 1 79 ? 17.756 5.749 -23.268 1.00 84.94 79 ALA A CA 1
ATOM 588 C C . ALA A 1 79 ? 19.155 5.778 -22.633 1.00 84.94 79 ALA A C 1
ATOM 590 O O . ALA A 1 79 ? 19.722 6.859 -22.467 1.00 84.94 79 ALA A O 1
ATOM 591 N N . ALA A 1 80 ? 19.755 4.618 -22.347 1.00 84.81 80 ALA A N 1
ATOM 592 C CA . ALA A 1 80 ? 21.113 4.520 -21.812 1.00 84.81 80 ALA A CA 1
ATOM 593 C C . ALA A 1 80 ? 22.150 5.090 -22.790 1.00 84.81 80 ALA A C 1
ATOM 595 O O . ALA A 1 80 ? 23.019 5.871 -22.393 1.00 84.81 80 ALA A O 1
ATOM 596 N N . LEU A 1 81 ? 22.028 4.769 -24.082 1.00 81.50 81 LEU A N 1
ATOM 597 C CA . LEU A 1 81 ? 22.887 5.342 -25.120 1.00 81.50 81 LEU A CA 1
ATOM 598 C C . LEU A 1 81 ? 22.647 6.847 -25.302 1.00 81.50 81 LEU A C 1
ATOM 600 O O . LEU A 1 81 ? 23.601 7.595 -25.527 1.00 81.50 81 LEU A O 1
ATOM 604 N N . HIS A 1 82 ? 21.402 7.315 -25.190 1.00 85.44 82 HIS A N 1
ATOM 605 C CA . HIS A 1 82 ? 21.073 8.735 -25.327 1.00 85.44 82 HIS A CA 1
ATOM 606 C C . HIS A 1 82 ? 21.638 9.569 -24.170 1.00 85.44 82 HIS A C 1
ATOM 608 O O . HIS A 1 82 ? 22.287 10.591 -24.398 1.00 85.44 82 HIS A O 1
ATOM 614 N N . VAL A 1 83 ? 21.477 9.087 -22.936 1.00 84.88 83 VAL A N 1
ATOM 615 C CA . VAL A 1 83 ? 22.044 9.718 -21.737 1.00 84.88 83 VAL A CA 1
ATOM 616 C C . VAL A 1 83 ? 23.576 9.688 -21.775 1.00 84.88 83 VAL A C 1
ATOM 618 O O . VAL A 1 83 ? 24.205 10.699 -21.467 1.00 84.88 83 VAL A O 1
ATOM 621 N N . ALA A 1 84 ? 24.198 8.595 -22.232 1.00 81.62 84 ALA A N 1
ATOM 622 C CA . ALA A 1 84 ? 25.654 8.521 -22.398 1.00 81.62 84 ALA A CA 1
ATOM 623 C C . ALA A 1 84 ? 26.192 9.549 -23.413 1.00 81.62 84 ALA A C 1
ATOM 625 O O . ALA A 1 84 ? 27.268 10.118 -23.216 1.00 81.62 84 ALA A O 1
ATOM 626 N N . ARG A 1 85 ? 25.427 9.830 -24.476 1.00 76.38 85 ARG A N 1
ATOM 627 C CA . ARG A 1 85 ? 25.764 10.859 -25.472 1.00 76.38 85 ARG A CA 1
ATOM 628 C C . ARG A 1 85 ? 25.608 12.277 -24.926 1.00 76.38 85 ARG A C 1
ATOM 630 O O . ARG A 1 85 ? 26.435 13.126 -25.246 1.00 76.38 85 ARG A O 1
ATOM 637 N N . TRP A 1 86 ? 24.597 12.537 -24.096 1.00 80.50 86 TRP A N 1
ATOM 638 C CA . TRP A 1 86 ? 24.428 13.835 -23.424 1.00 80.50 86 TRP A CA 1
ATOM 639 C C . TRP A 1 86 ? 25.463 14.075 -22.322 1.00 80.50 86 TRP A C 1
ATOM 641 O O . TRP A 1 86 ? 25.873 15.211 -22.107 1.00 80.50 86 TRP A O 1
ATOM 651 N N . GLY A 1 87 ? 25.938 13.013 -21.667 1.00 77.69 87 GLY A N 1
ATOM 652 C CA . GLY A 1 87 ? 26.974 13.081 -20.634 1.00 77.69 87 GLY A CA 1
ATOM 653 C C . GLY A 1 87 ? 28.397 13.352 -21.141 1.00 77.69 87 GLY A C 1
ATOM 654 O O . GLY A 1 87 ? 29.325 13.321 -20.339 1.00 77.69 87 GLY A O 1
ATOM 655 N N . GLY A 1 88 ? 28.606 13.575 -22.447 1.00 68.88 88 GLY A N 1
ATOM 656 C CA . GLY A 1 88 ? 29.931 13.876 -23.013 1.00 68.88 88 GLY A CA 1
ATOM 657 C C . GLY A 1 88 ? 30.963 12.750 -22.856 1.00 68.88 88 GLY A C 1
ATOM 658 O O . GLY A 1 88 ? 32.166 12.986 -22.973 1.00 68.88 88 GLY A O 1
ATOM 659 N N . GLY A 1 89 ? 30.518 11.523 -22.576 1.00 55.53 89 GLY A N 1
ATOM 660 C CA . GLY A 1 89 ? 31.395 10.391 -22.322 1.00 55.53 89 GLY A CA 1
ATOM 661 C C . GLY A 1 89 ? 31.981 9.853 -23.617 1.00 55.53 89 GLY A C 1
ATOM 662 O O . GLY A 1 89 ? 31.320 9.115 -24.346 1.00 55.53 89 GLY A O 1
ATOM 663 N N . ALA A 1 90 ? 33.245 10.184 -23.880 1.00 58.12 90 ALA A N 1
ATOM 664 C CA . ALA A 1 90 ? 34.093 9.401 -24.760 1.00 58.12 90 ALA A CA 1
ATOM 665 C C . ALA A 1 90 ? 33.909 7.913 -24.426 1.00 58.12 90 ALA A C 1
ATOM 667 O O . ALA A 1 90 ? 34.233 7.454 -23.329 1.00 58.12 90 ALA A O 1
ATOM 668 N N . TRP A 1 91 ? 33.353 7.169 -25.376 1.00 46.59 91 TRP A N 1
ATOM 669 C CA . TRP A 1 91 ? 33.254 5.722 -25.324 1.00 46.59 91 TRP A CA 1
ATOM 670 C C . TRP A 1 91 ? 34.682 5.166 -25.363 1.00 46.59 91 TRP A C 1
ATOM 672 O O . TRP A 1 91 ? 35.244 4.932 -26.429 1.00 46.59 91 TRP A O 1
ATOM 682 N N . SER A 1 92 ? 35.325 5.040 -24.202 1.00 49.53 92 SER A N 1
ATOM 683 C CA . SER A 1 92 ? 36.594 4.331 -24.097 1.00 49.53 92 SER A CA 1
ATOM 684 C C . SER A 1 92 ? 36.275 2.831 -24.107 1.00 49.53 92 SER A C 1
ATOM 686 O O . SER A 1 92 ? 35.627 2.355 -23.172 1.00 49.53 92 SER A O 1
ATOM 688 N N . PRO A 1 93 ? 36.716 2.040 -25.105 1.00 51.91 93 PRO A N 1
ATOM 689 C CA . PRO A 1 93 ? 36.436 0.601 -25.194 1.00 51.91 93 PRO A CA 1
ATOM 690 C C . PRO A 1 93 ? 37.196 -0.239 -24.143 1.00 51.91 93 PRO A C 1
ATOM 692 O O . PRO A 1 93 ? 37.390 -1.443 -24.322 1.00 51.91 93 PRO A O 1
ATOM 695 N N . ALA A 1 94 ? 37.706 0.380 -23.075 1.00 56.16 94 ALA A N 1
ATOM 696 C CA . ALA A 1 94 ? 38.745 -0.178 -22.215 1.00 56.16 94 ALA A CA 1
ATOM 697 C C . ALA A 1 94 ? 38.238 -1.027 -21.036 1.00 56.16 94 ALA A C 1
ATOM 699 O O . ALA A 1 94 ? 39.053 -1.518 -20.262 1.00 56.16 94 ALA A O 1
ATOM 700 N N . VAL A 1 95 ? 36.935 -1.302 -20.929 1.00 58.9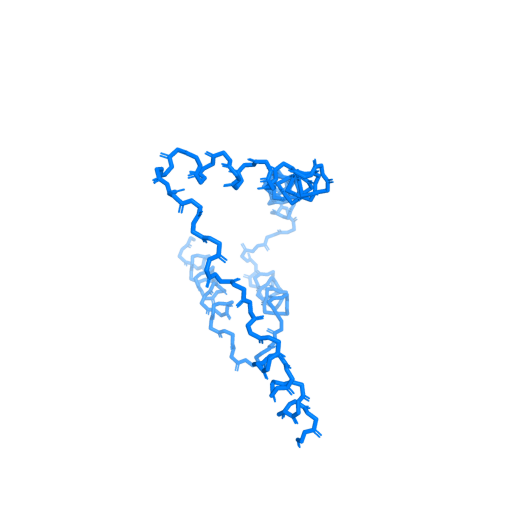7 95 VAL A N 1
ATOM 701 C CA . VAL A 1 95 ? 36.440 -2.410 -20.091 1.00 58.97 95 VAL A CA 1
ATOM 702 C C . VAL A 1 95 ? 36.075 -3.580 -20.998 1.00 58.97 95 VAL A C 1
ATOM 704 O O . VAL A 1 95 ? 34.937 -4.030 -21.078 1.00 58.97 95 VAL A O 1
ATOM 707 N N . ARG A 1 96 ? 37.080 -4.105 -21.708 1.00 58.94 96 ARG A N 1
ATOM 708 C CA . ARG A 1 96 ? 37.036 -5.515 -22.095 1.00 58.94 96 ARG A CA 1
ATOM 709 C C . ARG A 1 96 ? 37.275 -6.298 -20.808 1.00 58.94 96 ARG A C 1
ATOM 711 O O . ARG A 1 96 ? 38.365 -6.164 -20.251 1.00 58.94 96 ARG A O 1
ATOM 718 N N . PRO A 1 97 ? 36.326 -7.107 -20.311 1.00 57.03 97 PRO A N 1
ATOM 719 C CA . PRO A 1 97 ? 36.653 -8.030 -19.244 1.00 57.03 97 PRO A CA 1
ATOM 720 C C . PRO A 1 97 ? 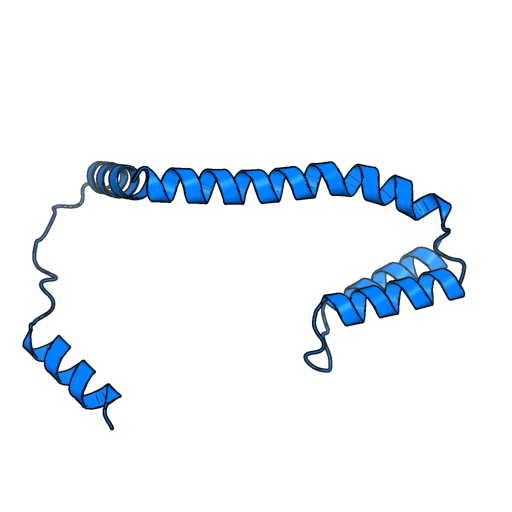37.741 -8.953 -19.788 1.00 57.03 97 PRO A C 1
ATOM 722 O O . PRO A 1 97 ? 37.523 -9.707 -20.741 1.00 57.03 97 PRO A O 1
ATOM 725 N N . ASP A 1 98 ? 38.938 -8.836 -19.217 1.00 61.69 98 ASP A N 1
ATOM 726 C CA . ASP A 1 98 ? 40.043 -9.737 -19.484 1.00 61.69 98 ASP A CA 1
ATOM 727 C C . ASP A 1 98 ? 39.507 -11.170 -19.366 1.00 61.69 98 ASP A C 1
ATOM 729 O O . ASP A 1 98 ? 38.984 -11.585 -18.323 1.00 61.69 98 ASP A O 1
ATOM 733 N N . ARG A 1 99 ? 39.583 -11.937 -20.461 1.00 62.69 99 ARG A N 1
ATOM 734 C CA . ARG A 1 99 ? 39.100 -13.324 -20.489 1.00 62.69 99 ARG A CA 1
ATOM 735 C C . ARG A 1 99 ? 39.768 -14.155 -19.385 1.00 62.69 99 ARG A C 1
ATOM 737 O O . ARG A 1 99 ? 39.181 -15.151 -18.953 1.00 62.69 99 ARG A O 1
ATOM 744 N N . ALA A 1 100 ? 40.943 -13.751 -18.890 1.00 62.19 100 ALA A N 1
ATOM 745 C CA . ALA A 1 100 ? 41.597 -14.385 -17.751 1.00 62.19 100 ALA A CA 1
ATOM 746 C C . ALA A 1 100 ? 40.883 -14.118 -16.409 1.00 62.19 100 ALA A C 1
ATOM 748 O O . ALA A 1 100 ? 40.781 -15.033 -15.590 1.00 62.19 100 ALA A O 1
ATOM 749 N N . ALA A 1 101 ? 40.312 -12.929 -16.188 1.00 65.88 101 ALA A N 1
ATOM 750 C CA . ALA A 1 101 ? 39.531 -12.619 -14.985 1.00 65.88 101 ALA A CA 1
ATOM 751 C C . ALA A 1 101 ? 38.228 -13.438 -14.921 1.00 65.88 101 ALA A C 1
ATOM 753 O O . ALA A 1 101 ? 37.905 -14.013 -13.878 1.00 65.88 101 ALA A O 1
ATOM 754 N N . ARG A 1 102 ? 37.541 -13.611 -16.060 1.00 69.62 102 ARG A N 1
ATOM 755 C CA . ARG A 1 102 ? 36.338 -14.463 -16.150 1.00 69.62 102 ARG A CA 1
ATOM 756 C C . ARG A 1 102 ? 36.648 -15.932 -15.842 1.00 69.62 102 ARG A C 1
ATOM 758 O O . ARG A 1 102 ? 35.866 -16.600 -15.171 1.00 69.62 102 ARG A O 1
ATOM 765 N N . ARG A 1 103 ? 37.808 -16.433 -16.285 1.00 69.56 103 ARG A N 1
ATOM 766 C CA . ARG A 1 103 ? 38.259 -17.805 -15.982 1.00 69.56 103 ARG A CA 1
ATOM 767 C C . ARG A 1 103 ? 38.621 -17.995 -14.506 1.00 69.56 103 ARG A C 1
ATOM 769 O O . ARG A 1 103 ? 38.350 -19.067 -13.971 1.00 69.56 103 ARG A O 1
ATOM 776 N N . ARG A 1 104 ? 39.190 -16.981 -13.843 1.00 71.44 104 ARG A N 1
ATOM 777 C CA . ARG A 1 104 ? 39.477 -17.022 -12.396 1.00 71.44 104 ARG A CA 1
ATOM 778 C C . ARG A 1 104 ? 38.200 -17.038 -11.556 1.00 71.44 104 ARG A C 1
ATOM 780 O O . ARG A 1 104 ? 38.092 -17.868 -10.664 1.00 71.44 104 ARG A O 1
ATOM 787 N N . CYS A 1 105 ? 37.214 -16.210 -11.895 1.00 64.56 105 CYS A N 1
ATOM 788 C CA . CYS A 1 105 ? 35.941 -16.168 -11.172 1.00 64.56 105 CYS A CA 1
ATOM 789 C C . CYS A 1 105 ? 35.162 -17.494 -11.287 1.00 64.56 105 CYS A C 1
ATOM 791 O O . CYS A 1 105 ? 34.696 -18.029 -10.288 1.00 64.56 105 CYS A O 1
ATOM 793 N N . ILE A 1 106 ? 35.129 -18.106 -12.480 1.00 73.94 106 ILE A N 1
ATOM 794 C CA . ILE A 1 106 ? 34.506 -19.431 -12.669 1.00 73.94 106 ILE A CA 1
ATOM 795 C C . ILE A 1 106 ? 35.221 -20.523 -11.857 1.00 73.94 106 ILE A C 1
ATOM 797 O O . ILE A 1 106 ? 34.570 -21.446 -11.378 1.00 73.94 106 ILE A O 1
ATOM 801 N N . ARG A 1 107 ? 36.548 -20.436 -11.679 1.00 71.31 107 ARG A N 1
ATOM 802 C CA . ARG A 1 107 ? 37.275 -21.372 -10.804 1.00 71.31 107 ARG A CA 1
ATOM 803 C C . ARG A 1 107 ? 36.972 -21.142 -9.324 1.00 71.31 107 ARG A C 1
ATOM 805 O O . ARG A 1 107 ? 36.862 -22.122 -8.606 1.00 71.31 107 ARG A O 1
ATOM 812 N N . ALA A 1 108 ? 36.808 -19.890 -8.899 1.00 70.31 108 ALA A N 1
ATOM 813 C CA . ALA A 1 108 ? 36.509 -19.545 -7.509 1.00 70.31 108 ALA A CA 1
ATOM 814 C C . ALA A 1 108 ? 35.090 -19.949 -7.076 1.00 70.31 108 ALA A C 1
ATOM 816 O O . ALA A 1 108 ? 34.905 -20.348 -5.940 1.00 70.31 108 ALA A O 1
ATOM 817 N N . VAL A 1 109 ? 34.099 -19.896 -7.974 1.00 71.88 109 VAL A N 1
ATOM 818 C CA . VAL A 1 109 ? 32.706 -20.303 -7.674 1.00 71.88 109 VAL A CA 1
ATOM 819 C C . VAL A 1 109 ? 32.525 -21.830 -7.672 1.00 71.88 109 VAL A C 1
ATOM 821 O O . VAL A 1 109 ? 31.500 -22.340 -7.232 1.00 71.88 109 VAL A O 1
ATOM 824 N N . ARG A 1 110 ? 33.506 -22.583 -8.183 1.00 71.81 110 ARG A N 1
ATOM 825 C CA . ARG A 1 110 ? 33.472 -24.054 -8.235 1.00 71.81 110 ARG A CA 1
ATOM 826 C C . ARG A 1 110 ? 34.261 -24.721 -7.097 1.00 71.81 110 ARG A C 1
ATOM 828 O O . ARG A 1 110 ? 34.491 -25.928 -7.171 1.00 71.81 110 ARG A O 1
ATOM 835 N N . GLN A 1 111 ? 34.687 -23.949 -6.097 1.00 56.75 111 GLN A N 1
ATOM 836 C CA . GLN A 1 111 ? 35.228 -24.417 -4.817 1.00 56.75 111 GLN A CA 1
ATOM 837 C C . GLN A 1 111 ? 34.309 -23.957 -3.691 1.00 56.75 111 GLN A C 1
ATOM 839 O O . GLN A 1 111 ? 34.211 -24.717 -2.707 1.00 56.75 111 GLN A O 1
#

Foldseek 3Di:
DVVLVVLVVVLVVCLVCVPDPPPSVVSNVVSVVVCVVVVVDDPVVVVVVVVVVVVVVVVVVVVVVVVVVCVVVCVVVVVVVVVCVVVVDDPDVPPPPDVVNVVVVVVVVVD

pLDDT: mean 79.77, std 12.02, range [46.59, 97.69]